Protein AF-A0A975I9N1-F1 (afdb_monomer_lite)

Structure (mmCIF, N/CA/C/O backbone):
data_AF-A0A975I9N1-F1
#
_entry.id   AF-A0A975I9N1-F1
#
loop_
_atom_site.group_PDB
_atom_site.id
_atom_site.type_symbol
_atom_site.label_atom_id
_atom_site.label_alt_id
_atom_site.label_comp_id
_atom_site.label_asym_id
_atom_site.label_entity_id
_atom_site.label_seq_id
_atom_site.pdbx_PDB_ins_code
_atom_site.Cartn_x
_atom_site.Cartn_y
_atom_site.Cartn_z
_atom_site.occupancy
_atom_site.B_iso_or_equiv
_atom_site.auth_seq_id
_atom_site.auth_comp_id
_atom_site.auth_asym_id
_atom_site.auth_atom_id
_atom_site.pdbx_PDB_model_num
ATOM 1 N N . MET A 1 1 ? 2.986 0.271 -39.735 1.00 48.09 1 MET A N 1
ATOM 2 C CA . MET A 1 1 ? 2.586 1.578 -39.172 1.00 48.09 1 MET A CA 1
ATOM 3 C C . MET A 1 1 ? 2.478 1.373 -37.679 1.00 48.09 1 MET A C 1
ATOM 5 O O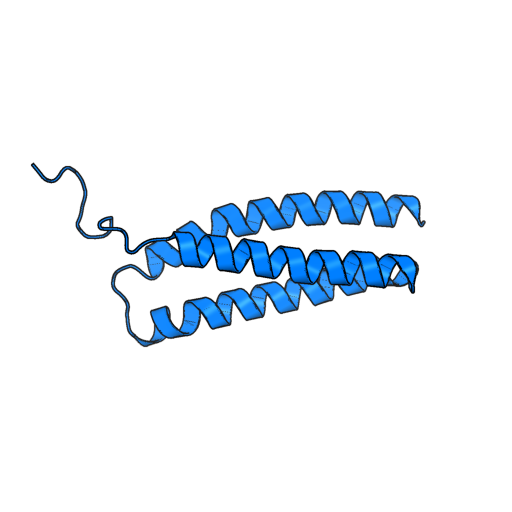 . MET A 1 1 ? 1.431 0.960 -37.196 1.00 48.09 1 MET A O 1
ATOM 9 N N . ASP A 1 2 ? 3.587 1.563 -36.977 1.00 49.88 2 ASP A N 1
ATOM 10 C CA . ASP A 1 2 ? 3.621 1.449 -35.523 1.00 49.88 2 ASP A CA 1
ATOM 11 C C . ASP A 1 2 ? 3.060 2.745 -34.937 1.00 49.88 2 ASP A C 1
ATOM 13 O O . ASP A 1 2 ? 3.702 3.791 -34.941 1.00 49.88 2 ASP A O 1
ATOM 17 N N . LEU A 1 3 ? 1.789 2.684 -34.536 1.00 68.25 3 LEU A N 1
ATOM 18 C CA . LEU A 1 3 ? 0.983 3.815 -34.056 1.00 68.25 3 LEU A CA 1
ATOM 19 C C . LEU A 1 3 ? 1.373 4.293 -32.645 1.00 68.25 3 LEU A C 1
ATOM 21 O O . LEU A 1 3 ? 0.792 5.259 -32.153 1.00 68.25 3 LEU A O 1
ATOM 25 N N . PHE A 1 4 ? 2.346 3.643 -31.998 1.00 58.31 4 PHE A N 1
ATOM 26 C CA . PHE A 1 4 ? 2.762 3.938 -30.631 1.00 58.31 4 PHE A CA 1
ATOM 27 C C . PHE A 1 4 ? 4.296 3.978 -30.505 1.00 58.31 4 PHE A C 1
ATOM 29 O O . PHE A 1 4 ? 4.970 3.118 -31.071 1.00 58.31 4 PHE A O 1
ATOM 36 N N . PRO A 1 5 ? 4.859 4.946 -29.757 1.00 57.16 5 PRO A N 1
ATOM 37 C CA . PRO A 1 5 ? 6.295 5.014 -29.471 1.00 57.16 5 PRO A CA 1
ATOM 38 C C . PRO A 1 5 ? 6.800 3.739 -28.777 1.00 57.16 5 PRO A C 1
ATOM 40 O O . PRO A 1 5 ? 6.070 3.177 -27.964 1.00 57.16 5 PRO A O 1
ATOM 43 N N . GLU A 1 6 ? 8.058 3.330 -28.992 1.00 56.81 6 GLU A N 1
ATOM 44 C CA . GLU A 1 6 ? 8.652 2.138 -28.343 1.00 56.81 6 GLU A CA 1
ATOM 45 C C . GLU A 1 6 ? 8.589 2.157 -26.804 1.00 56.81 6 GLU A C 1
ATOM 47 O O . GLU A 1 6 ? 8.528 1.105 -26.181 1.00 56.81 6 GLU A O 1
ATOM 52 N N . ALA A 1 7 ? 8.466 3.338 -26.186 1.00 55.41 7 ALA A N 1
ATOM 53 C CA . ALA A 1 7 ? 8.191 3.506 -24.752 1.00 55.41 7 ALA A CA 1
ATOM 54 C C . ALA A 1 7 ? 6.851 2.887 -24.279 1.00 55.41 7 ALA A C 1
ATOM 56 O O . ALA A 1 7 ? 6.602 2.778 -23.079 1.00 55.41 7 ALA A O 1
ATOM 57 N N . TRP A 1 8 ? 5.973 2.511 -25.215 1.00 52.34 8 TRP A N 1
ATOM 58 C CA . TRP A 1 8 ? 4.709 1.808 -24.983 1.00 52.34 8 TRP A CA 1
ATOM 59 C C . TRP A 1 8 ? 4.754 0.339 -25.436 1.00 52.34 8 TRP A C 1
ATOM 61 O O . TRP A 1 8 ? 3.724 -0.335 -25.391 1.00 52.34 8 TRP A O 1
ATOM 71 N N . GLN A 1 9 ? 5.916 -0.195 -25.840 1.00 56.75 9 GLN A N 1
ATOM 72 C CA . GLN A 1 9 ? 6.117 -1.640 -26.001 1.00 56.75 9 GLN A CA 1
ATOM 73 C C . GLN A 1 9 ? 6.220 -2.276 -24.606 1.00 56.75 9 GLN A C 1
ATOM 75 O O . GLN A 1 9 ? 7.283 -2.582 -24.074 1.00 56.75 9 GLN A O 1
ATOM 80 N N . MET A 1 10 ? 5.057 -2.396 -23.970 1.00 55.25 10 MET A N 1
ATOM 81 C CA . MET A 1 10 ? 4.900 -2.747 -22.567 1.00 55.25 10 MET A CA 1
ATOM 82 C C . MET A 1 10 ? 5.467 -4.139 -22.281 1.00 55.25 10 MET A C 1
ATOM 84 O O . MET A 1 10 ? 4.875 -5.157 -22.651 1.00 55.25 10 MET A O 1
ATOM 88 N N . LYS A 1 11 ? 6.541 -4.211 -21.488 1.00 67.69 11 LYS A N 1
ATOM 89 C CA . LYS A 1 11 ? 6.750 -5.396 -20.647 1.00 67.69 11 LYS A CA 1
ATOM 90 C C . LYS A 1 11 ? 5.465 -5.645 -19.842 1.00 67.69 11 LYS A C 1
ATOM 92 O O . LYS A 1 11 ? 4.867 -4.680 -19.362 1.00 67.69 11 LYS A O 1
ATOM 97 N N . PRO A 1 12 ? 5.041 -6.905 -19.654 1.00 74.38 12 PRO A N 1
ATOM 98 C CA . PRO A 1 12 ? 3.798 -7.216 -18.961 1.00 74.38 12 PRO A CA 1
ATOM 99 C C . PRO A 1 12 ? 3.716 -6.499 -17.603 1.00 74.38 12 PRO A C 1
ATOM 101 O O . PRO A 1 12 ? 4.588 -6.681 -16.753 1.00 74.38 12 PRO A O 1
ATOM 104 N N . LEU A 1 13 ? 2.669 -5.689 -17.40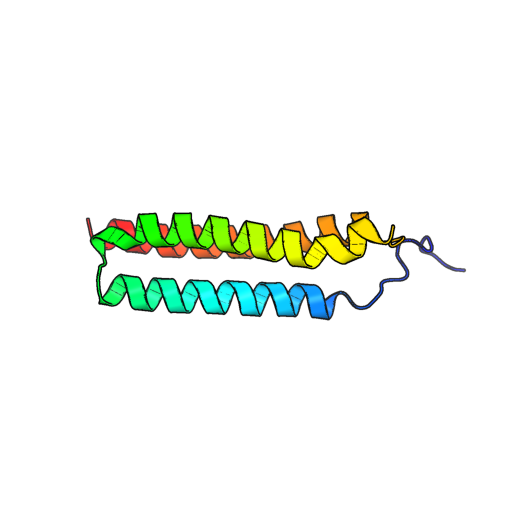8 1.00 82.38 13 LEU A N 1
ATOM 105 C CA . LEU A 1 13 ? 2.394 -4.955 -16.161 1.00 82.38 13 LEU A CA 1
ATOM 106 C C . LEU A 1 13 ? 1.656 -5.809 -15.119 1.00 82.38 13 LEU A C 1
ATOM 108 O O . LEU A 1 13 ? 1.582 -5.437 -13.948 1.00 82.38 13 LEU A O 1
ATOM 112 N N . TRP A 1 14 ? 1.155 -6.981 -15.529 1.00 83.19 14 TRP A N 1
ATOM 113 C CA . TRP A 1 14 ? 0.465 -7.925 -14.648 1.00 83.19 14 TRP A CA 1
ATOM 114 C C . TRP A 1 14 ? 1.237 -8.254 -13.354 1.00 83.19 14 TRP A C 1
ATOM 116 O O . TRP A 1 14 ? 0.582 -8.316 -12.314 1.00 83.19 14 TRP A O 1
ATOM 126 N N . PRO A 1 15 ? 2.588 -8.378 -13.333 1.00 88.75 15 PRO A N 1
ATOM 127 C CA . PRO A 1 15 ? 3.313 -8.670 -12.099 1.00 88.75 15 PRO A CA 1
ATOM 128 C C . PRO A 1 15 ? 3.238 -7.516 -11.098 1.00 88.75 15 PRO A C 1
ATOM 130 O O . PRO A 1 15 ? 3.219 -7.745 -9.894 1.00 88.75 15 PRO A O 1
ATOM 133 N N . THR A 1 16 ? 3.180 -6.273 -11.582 1.00 89.88 16 THR A N 1
ATOM 134 C CA . THR A 1 16 ? 3.059 -5.084 -10.731 1.00 89.88 16 THR A CA 1
ATOM 135 C C . THR A 1 16 ? 1.669 -5.009 -10.109 1.00 89.88 16 THR A C 1
ATOM 137 O O . THR A 1 16 ? 1.541 -4.751 -8.915 1.00 89.88 16 THR A O 1
ATOM 140 N N . TYR A 1 17 ? 0.626 -5.311 -10.882 1.00 91.19 17 TYR A N 1
ATOM 141 C CA . TYR A 1 17 ? -0.739 -5.363 -10.357 1.00 91.19 17 TYR A CA 1
ATOM 142 C C . TYR A 1 17 ? -0.943 -6.530 -9.388 1.00 91.19 17 TYR A C 1
ATOM 144 O O . TYR A 1 17 ? -1.528 -6.331 -8.328 1.00 91.19 17 TYR A O 1
ATOM 152 N N . ALA A 1 18 ? -0.396 -7.711 -9.690 1.00 92.50 18 ALA A N 1
ATOM 153 C CA . ALA A 1 18 ? -0.423 -8.856 -8.783 1.00 92.50 18 ALA A CA 1
ATOM 154 C C . ALA A 1 18 ? 0.305 -8.554 -7.464 1.00 92.50 18 ALA A C 1
ATOM 156 O O . ALA A 1 18 ? -0.230 -8.828 -6.393 1.00 92.50 18 ALA A O 1
ATOM 157 N N . PHE A 1 19 ? 1.485 -7.926 -7.533 1.00 93.94 19 PHE A N 1
ATOM 158 C CA . PHE A 1 19 ? 2.222 -7.478 -6.352 1.00 93.94 19 PHE A CA 1
ATOM 159 C C . PHE A 1 19 ? 1.391 -6.524 -5.487 1.00 93.94 19 PHE A C 1
ATOM 161 O O . PHE A 1 19 ? 1.294 -6.733 -4.280 1.00 93.94 19 PHE A O 1
ATOM 168 N N . LEU A 1 20 ? 0.754 -5.515 -6.093 1.00 93.56 20 LEU A N 1
ATOM 169 C CA . LEU A 1 20 ? -0.107 -4.581 -5.366 1.00 93.56 20 LEU A CA 1
ATOM 170 C C . LEU A 1 20 ? -1.283 -5.298 -4.698 1.00 93.56 20 LEU A C 1
ATOM 172 O O . LEU A 1 20 ? -1.520 -5.077 -3.517 1.00 93.56 20 LEU A O 1
ATOM 176 N N . VAL A 1 21 ? -1.984 -6.179 -5.413 1.00 93.75 21 VAL A N 1
ATOM 177 C CA . VAL A 1 21 ? -3.118 -6.931 -4.852 1.00 93.75 21 VAL A CA 1
ATOM 178 C C . VAL A 1 21 ? -2.680 -7.765 -3.649 1.00 93.75 21 VAL A C 1
ATOM 180 O O . VAL A 1 21 ? -3.282 -7.654 -2.587 1.00 93.75 21 VAL A O 1
ATOM 183 N N . ILE A 1 22 ? -1.598 -8.539 -3.778 1.00 95.44 22 ILE A N 1
ATOM 184 C CA . ILE A 1 22 ? -1.071 -9.364 -2.681 1.00 95.44 22 ILE A CA 1
ATOM 185 C C . ILE A 1 22 ? -0.678 -8.490 -1.487 1.00 95.44 22 ILE A C 1
ATOM 187 O O . ILE A 1 22 ? -1.008 -8.805 -0.347 1.00 95.44 22 ILE A O 1
ATOM 191 N N . LEU A 1 23 ? 0.010 -7.377 -1.741 1.00 95.06 23 LEU A N 1
ATOM 192 C CA . LEU A 1 23 ? 0.444 -6.453 -0.701 1.00 95.06 23 LEU A CA 1
ATOM 193 C C . LEU A 1 23 ? -0.748 -5.859 0.069 1.00 95.06 23 LEU A C 1
ATOM 195 O O . LEU A 1 23 ? -0.706 -5.773 1.298 1.00 95.06 23 LEU A O 1
ATOM 199 N N . TYR A 1 24 ? -1.811 -5.468 -0.637 1.00 93.75 24 TYR A N 1
ATOM 200 C CA . TYR A 1 24 ? -3.029 -4.951 -0.01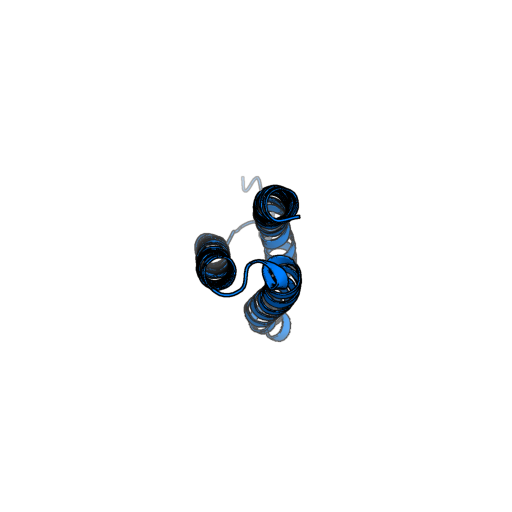5 1.00 93.75 24 TYR A CA 1
ATOM 201 C C . TYR A 1 24 ? -3.795 -6.030 0.752 1.00 93.75 24 TYR A C 1
ATOM 203 O O . TYR A 1 24 ? -4.222 -5.759 1.869 1.00 93.75 24 TYR A O 1
ATOM 211 N N . GLU A 1 25 ? -3.902 -7.248 0.223 1.00 93.69 25 GLU A N 1
ATOM 212 C CA . GLU A 1 25 ? -4.511 -8.386 0.927 1.00 93.69 25 GLU A CA 1
ATOM 213 C C . GLU A 1 25 ? -3.785 -8.699 2.241 1.00 93.69 25 GLU A C 1
ATOM 215 O O . GLU A 1 25 ? -4.416 -8.834 3.288 1.00 93.69 25 GLU A O 1
ATOM 220 N N . VAL A 1 26 ? -2.448 -8.733 2.230 1.00 95.19 26 VAL A N 1
ATOM 221 C CA . VAL A 1 26 ? -1.649 -8.983 3.440 1.00 95.19 26 VAL A CA 1
ATOM 222 C C . VAL A 1 26 ? -1.916 -7.925 4.511 1.00 95.19 26 VAL A C 1
ATOM 224 O O . VAL A 1 26 ? -2.141 -8.268 5.675 1.00 95.19 26 VAL A O 1
ATOM 227 N N . VAL A 1 27 ? -1.926 -6.641 4.139 1.00 93.94 27 VAL A N 1
ATOM 228 C CA . VAL A 1 27 ? -2.228 -5.572 5.101 1.00 93.94 27 VAL A CA 1
ATOM 229 C C . VAL A 1 27 ? -3.681 -5.621 5.550 1.00 93.94 27 VAL A C 1
ATOM 231 O O . VAL A 1 27 ? -3.948 -5.453 6.736 1.00 93.94 27 VAL A O 1
ATOM 234 N N . PHE A 1 28 ? -4.617 -5.904 4.651 1.00 92.62 28 PHE A N 1
ATOM 235 C CA . PHE A 1 28 ? -6.026 -6.008 4.993 1.00 92.62 28 PHE A CA 1
ATOM 236 C C . PHE A 1 28 ? -6.282 -7.126 6.012 1.00 92.62 28 PHE A C 1
ATOM 238 O O . PHE A 1 28 ? -6.915 -6.886 7.040 1.00 92.62 28 PHE A O 1
ATOM 245 N N . VAL A 1 29 ? -5.719 -8.319 5.797 1.00 94.31 29 VAL A N 1
ATOM 246 C CA . VAL A 1 29 ? -5.795 -9.438 6.749 1.00 94.31 29 VAL A CA 1
ATOM 247 C C . VAL A 1 29 ? -5.189 -9.053 8.099 1.00 94.31 29 VAL A C 1
ATOM 249 O O . VAL A 1 29 ? -5.791 -9.327 9.140 1.00 94.31 29 VAL A O 1
ATOM 252 N N . PHE A 1 30 ? -4.037 -8.376 8.099 1.00 94.31 30 PHE A N 1
ATOM 253 C CA . PHE A 1 30 ? -3.425 -7.859 9.322 1.00 94.31 30 PHE A CA 1
ATOM 254 C C . PHE A 1 30 ? -4.350 -6.880 10.062 1.00 94.31 30 PHE A C 1
ATOM 256 O O . PHE A 1 30 ? -4.517 -7.004 11.275 1.00 94.31 30 PHE A O 1
ATOM 263 N N . LEU A 1 31 ? -4.995 -5.950 9.353 1.00 93.38 31 LEU A N 1
ATOM 264 C CA . LEU A 1 31 ? -5.916 -4.980 9.949 1.00 93.38 31 LEU A CA 1
ATOM 265 C C . LEU A 1 31 ? -7.172 -5.646 10.511 1.00 93.38 31 LEU A C 1
ATOM 267 O O . LEU A 1 31 ? -7.583 -5.306 11.616 1.00 93.38 31 LEU A O 1
ATOM 271 N N . VAL A 1 32 ? -7.748 -6.627 9.812 1.00 93.00 32 VAL A N 1
ATOM 272 C CA . VAL A 1 32 ? -8.902 -7.399 10.306 1.00 93.00 32 VAL A CA 1
ATOM 273 C C . VAL A 1 32 ? -8.535 -8.195 11.559 1.00 93.00 32 VAL A C 1
ATOM 275 O O . VAL A 1 32 ? -9.310 -8.258 12.515 1.00 93.00 32 VAL A O 1
ATOM 278 N N . TRP A 1 33 ? -7.349 -8.803 11.581 1.00 94.81 33 TRP A N 1
ATOM 279 C CA . TRP A 1 33 ? -6.848 -9.497 12.765 1.00 94.81 33 TRP A CA 1
ATOM 280 C C . TRP A 1 33 ? -6.627 -8.532 13.936 1.00 94.81 33 TRP A C 1
ATOM 282 O O . TRP A 1 33 ? -7.053 -8.818 15.059 1.00 94.81 33 TRP A O 1
ATOM 292 N N . LEU A 1 34 ? -6.019 -7.373 13.671 1.00 94.19 34 LEU A N 1
ATOM 293 C CA . LEU A 1 34 ? -5.772 -6.343 14.674 1.00 94.19 34 LEU A CA 1
ATOM 294 C C . LEU A 1 34 ? -7.081 -5.787 15.233 1.00 94.19 34 LEU A C 1
ATOM 296 O O . LEU A 1 34 ? -7.202 -5.633 16.443 1.00 94.19 34 LEU A O 1
ATOM 300 N N . GLU A 1 35 ? -8.075 -5.551 14.381 1.00 92.25 35 GLU A N 1
ATOM 301 C CA . GLU A 1 35 ? -9.392 -5.078 14.788 1.00 92.25 35 GLU A CA 1
ATOM 302 C C . GLU A 1 35 ? -10.047 -6.021 15.807 1.00 92.25 35 GLU A C 1
ATOM 304 O O . GLU A 1 35 ? -10.566 -5.572 16.825 1.00 92.25 35 GLU A O 1
ATOM 309 N N . ARG A 1 36 ? -9.986 -7.338 15.568 1.00 90.62 36 ARG A N 1
ATOM 310 C CA . ARG A 1 36 ? -10.590 -8.339 16.462 1.00 90.62 36 ARG A CA 1
ATOM 311 C C . ARG A 1 36 ? -9.932 -8.390 17.839 1.00 90.62 36 ARG A C 1
ATOM 313 O O . ARG A 1 36 ? -10.593 -8.761 18.804 1.00 90.62 36 ARG A O 1
ATOM 320 N N . LYS A 1 37 ? -8.637 -8.073 17.929 1.00 91.81 37 LYS A N 1
ATOM 321 C CA . LYS A 1 37 ? -7.852 -8.207 19.164 1.00 91.81 37 LYS A CA 1
ATOM 322 C C . LYS A 1 37 ? -7.694 -6.884 19.918 1.00 91.81 37 LYS A C 1
ATOM 324 O O . LYS A 1 37 ? -7.784 -6.858 21.141 1.00 91.81 37 LYS A O 1
ATOM 329 N N . HIS A 1 38 ? -7.460 -5.797 19.188 1.00 91.69 38 HIS A N 1
ATOM 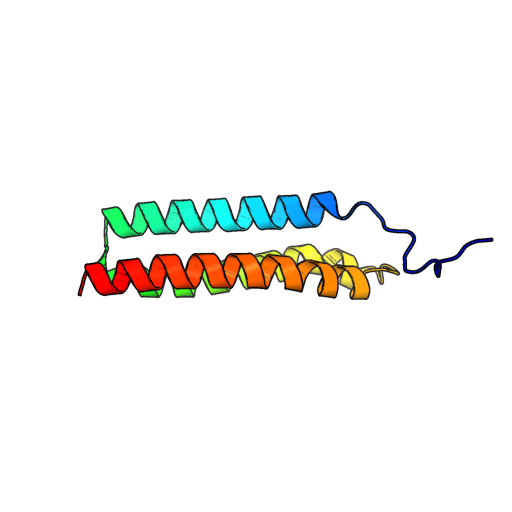330 C CA . HIS A 1 38 ? -7.165 -4.459 19.700 1.00 91.69 38 HIS A CA 1
ATOM 331 C C . HIS A 1 38 ? -7.856 -3.382 18.836 1.00 91.69 38 HIS A C 1
ATOM 333 O O . HIS A 1 38 ? -7.181 -2.606 18.155 1.00 91.69 38 HIS A O 1
ATOM 339 N N . PRO A 1 39 ? -9.200 -3.279 18.871 1.00 87.69 39 PRO A N 1
ATOM 340 C CA . PRO A 1 39 ? -9.958 -2.379 17.992 1.00 87.69 39 PRO A CA 1
ATOM 341 C C . PRO A 1 39 ? -9.589 -0.897 18.176 1.00 87.69 39 PRO A C 1
ATOM 343 O O . PRO A 1 39 ? -9.588 -0.128 17.218 1.00 87.69 39 PRO A O 1
ATOM 346 N N . GLN A 1 40 ? -9.175 -0.504 19.384 1.00 88.56 40 GLN A N 1
ATOM 347 C CA . GLN A 1 40 ? -8.703 0.851 19.705 1.00 88.56 40 GLN A CA 1
ATOM 348 C C . GLN A 1 40 ? -7.391 1.227 18.991 1.00 88.56 40 GLN A C 1
ATOM 350 O O . GLN A 1 40 ? -7.089 2.406 18.834 1.00 88.56 40 GLN A O 1
ATOM 355 N N . GLN A 1 41 ? -6.606 0.241 18.542 1.00 90.94 41 GLN A N 1
ATOM 356 C CA . GLN A 1 41 ? -5.330 0.453 17.851 1.00 90.94 41 GLN A CA 1
ATOM 357 C C . GLN A 1 41 ? -5.460 0.380 16.323 1.00 90.94 41 GLN A C 1
ATOM 359 O O . GLN A 1 41 ? -4.461 0.533 15.622 1.00 90.94 41 GLN A O 1
ATOM 364 N N . LEU A 1 42 ? -6.672 0.187 15.786 1.00 92.56 42 LEU A N 1
ATOM 365 C CA . LEU A 1 42 ? -6.898 0.007 14.349 1.00 92.56 42 LEU A CA 1
ATOM 366 C C . LEU A 1 42 ? -6.360 1.179 13.511 1.00 92.56 42 LEU A C 1
ATOM 368 O O . LEU A 1 42 ? -5.759 0.955 12.463 1.00 92.56 42 LEU A O 1
ATOM 372 N N . GLY A 1 43 ? -6.515 2.417 13.992 1.00 90.25 43 GLY A N 1
ATOM 373 C CA . GLY A 1 43 ? -5.977 3.606 13.321 1.00 90.25 43 GLY A CA 1
ATOM 374 C C . GLY A 1 43 ? -4.448 3.605 13.236 1.00 90.25 43 GLY A C 1
ATOM 375 O O . GLY A 1 43 ? -3.890 3.866 12.172 1.00 90.25 43 GLY A O 1
ATOM 376 N N . PHE A 1 44 ? -3.762 3.231 14.321 1.00 92.25 44 PHE A N 1
ATOM 377 C CA . PHE A 1 44 ? -2.303 3.083 14.320 1.00 92.25 44 PHE A CA 1
ATOM 378 C C . PHE A 1 44 ? -1.848 1.930 13.424 1.00 92.25 44 PHE A C 1
ATOM 380 O O . PHE A 1 44 ? -0.874 2.077 12.689 1.00 92.25 44 PHE A O 1
ATOM 387 N N . GLY A 1 45 ? -2.582 0.813 13.431 1.00 93.62 45 GLY A N 1
ATOM 388 C CA . GLY A 1 45 ? -2.340 -0.308 12.528 1.00 93.62 45 GLY A CA 1
ATOM 389 C C . GLY A 1 45 ? -2.457 0.089 11.060 1.00 93.62 45 GLY A C 1
ATOM 390 O O . GLY A 1 45 ? -1.604 -0.285 10.262 1.00 93.62 45 GLY A O 1
ATOM 391 N N . PHE A 1 46 ? -3.465 0.890 10.707 1.00 94.06 46 PHE A N 1
ATOM 392 C CA . PHE A 1 46 ? -3.645 1.408 9.351 1.00 94.06 46 PHE A CA 1
ATOM 393 C C . PHE A 1 46 ? -2.503 2.339 8.935 1.00 94.06 46 PHE A C 1
ATOM 395 O O . PHE A 1 46 ? -1.942 2.166 7.856 1.00 94.06 46 PHE A O 1
ATOM 402 N N . LEU A 1 47 ? -2.099 3.272 9.803 1.00 93.62 47 LEU A N 1
ATOM 403 C CA . LEU A 1 47 ? -0.968 4.165 9.529 1.00 93.62 47 LEU A CA 1
ATOM 404 C C . LEU A 1 47 ? 0.344 3.384 9.362 1.00 93.62 47 LEU A C 1
ATOM 406 O O . LEU A 1 47 ? 1.072 3.601 8.393 1.00 93.62 47 LEU A O 1
ATOM 410 N N . GLY A 1 48 ? 0.621 2.434 10.260 1.00 94.31 48 GLY A N 1
ATOM 411 C CA . GLY A 1 48 ? 1.795 1.564 10.176 1.00 94.31 48 GLY A CA 1
ATOM 412 C C . GLY A 1 48 ? 1.784 0.689 8.921 1.00 94.31 48 GLY A C 1
ATOM 413 O O . GLY A 1 48 ? 2.772 0.638 8.190 1.00 94.31 48 GLY A O 1
ATOM 414 N N . GLY A 1 49 ? 0.642 0.071 8.610 1.00 93.62 49 GLY A N 1
ATOM 415 C CA . GLY A 1 49 ? 0.440 -0.690 7.377 1.00 93.62 49 GLY A CA 1
ATOM 416 C C . GLY A 1 49 ? 0.625 0.170 6.125 1.00 93.62 49 GLY A C 1
ATOM 417 O O . GLY A 1 49 ? 1.216 -0.286 5.149 1.00 93.62 49 GLY A O 1
ATOM 418 N N . GLY A 1 50 ? 0.194 1.433 6.155 1.00 92.69 50 GLY A N 1
ATOM 419 C CA . GLY A 1 50 ? 0.431 2.417 5.100 1.00 92.69 50 GLY A CA 1
ATOM 420 C C . GLY A 1 50 ? 1.919 2.642 4.827 1.00 92.69 50 GLY A C 1
ATOM 421 O O . GLY A 1 50 ? 2.354 2.529 3.680 1.00 92.69 50 GLY A O 1
ATOM 422 N N . VAL A 1 51 ? 2.716 2.877 5.877 1.00 94.00 51 VAL A N 1
ATOM 423 C CA . VAL A 1 51 ? 4.178 3.040 5.763 1.00 94.00 51 VAL A CA 1
ATOM 424 C C . VAL A 1 51 ? 4.829 1.781 5.191 1.00 94.00 51 VAL A C 1
ATOM 426 O O . VAL A 1 51 ? 5.603 1.872 4.239 1.00 94.00 51 VAL A O 1
ATOM 429 N N . VAL A 1 52 ? 4.474 0.600 5.708 1.00 94.75 52 VAL A N 1
ATOM 430 C CA . VAL A 1 52 ? 5.007 -0.682 5.218 1.00 94.75 52 VAL A CA 1
ATOM 431 C C . VAL A 1 52 ? 4.706 -0.875 3.729 1.00 94.75 52 VAL A C 1
ATOM 433 O O . VAL A 1 52 ? 5.591 -1.269 2.971 1.00 94.75 52 VAL A O 1
ATOM 436 N N . LYS A 1 53 ? 3.494 -0.535 3.273 1.00 93.44 53 LYS A N 1
ATOM 437 C CA . LYS A 1 53 ? 3.125 -0.622 1.851 1.00 93.44 53 LYS A CA 1
ATOM 438 C C . LYS A 1 53 ? 3.917 0.332 0.977 1.00 93.44 53 LYS A C 1
ATOM 440 O O . LYS A 1 53 ? 4.369 -0.067 -0.093 1.00 93.44 53 LYS A O 1
ATOM 445 N N . MET A 1 54 ? 4.106 1.567 1.433 1.00 93.25 54 MET A N 1
ATOM 446 C CA . MET A 1 54 ? 4.932 2.539 0.719 1.00 93.25 54 MET A CA 1
ATOM 447 C C . MET A 1 54 ? 6.367 2.027 0.565 1.00 93.25 54 MET A C 1
ATOM 449 O O . MET A 1 54 ? 6.904 2.039 -0.541 1.00 93.25 54 MET A O 1
ATOM 453 N N . MET A 1 55 ? 6.960 1.493 1.638 1.00 95.19 55 MET A N 1
ATOM 454 C CA . MET A 1 55 ? 8.300 0.902 1.584 1.00 95.19 55 MET A CA 1
ATOM 455 C C . MET A 1 55 ? 8.364 -0.298 0.636 1.00 95.19 55 MET A C 1
ATOM 457 O O . MET A 1 55 ? 9.286 -0.385 -0.171 1.00 95.19 55 MET A O 1
ATOM 461 N N . ALA A 1 56 ? 7.378 -1.196 0.683 1.00 95.19 56 ALA A N 1
ATOM 462 C CA . ALA A 1 56 ? 7.333 -2.368 -0.186 1.00 95.19 56 ALA A CA 1
ATOM 463 C C . ALA A 1 56 ? 7.261 -1.982 -1.675 1.00 95.19 56 ALA A C 1
ATOM 465 O O . ALA A 1 56 ? 7.983 -2.553 -2.491 1.00 95.19 56 ALA A O 1
ATOM 466 N N . VAL A 1 57 ? 6.445 -0.983 -2.029 1.00 94.06 57 VAL A N 1
ATOM 467 C CA . VAL A 1 57 ? 6.355 -0.459 -3.403 1.00 94.06 57 VAL A CA 1
ATOM 468 C C . VAL A 1 57 ? 7.677 0.168 -3.845 1.00 94.06 57 VAL A C 1
ATOM 470 O O . VAL A 1 57 ? 8.129 -0.091 -4.960 1.00 94.06 57 VAL A O 1
ATOM 473 N N . VAL A 1 58 ? 8.332 0.945 -2.977 1.00 92.75 58 VAL A N 1
ATOM 474 C CA . VAL A 1 58 ? 9.652 1.523 -3.274 1.00 92.75 58 VAL A CA 1
ATOM 475 C C . VAL A 1 58 ? 10.683 0.423 -3.519 1.00 92.75 58 VAL A C 1
ATOM 477 O O . VAL A 1 58 ? 11.366 0.464 -4.536 1.00 92.75 58 VAL A O 1
ATOM 480 N N . ILE A 1 59 ? 10.758 -0.588 -2.649 1.00 94.00 59 ILE A N 1
ATOM 481 C CA . ILE A 1 59 ? 11.687 -1.721 -2.794 1.00 94.00 59 ILE A CA 1
ATOM 482 C C . ILE A 1 59 ? 11.416 -2.495 -4.090 1.00 94.00 59 ILE A C 1
ATOM 484 O O . ILE A 1 59 ? 12.358 -2.885 -4.773 1.00 94.00 59 ILE A O 1
ATOM 488 N N . TYR A 1 60 ? 10.147 -2.682 -4.463 1.00 91.88 60 TYR A N 1
ATOM 489 C CA . TYR A 1 60 ? 9.764 -3.349 -5.709 1.00 91.88 60 TYR A CA 1
ATOM 490 C C . TYR A 1 60 ? 10.215 -2.578 -6.960 1.00 91.88 60 TYR A C 1
ATOM 492 O O . TYR A 1 60 ? 10.645 -3.180 -7.945 1.00 91.88 60 TYR A O 1
ATOM 500 N N . LEU A 1 61 ? 10.138 -1.245 -6.932 1.00 90.44 61 LEU A N 1
ATOM 501 C CA . LEU A 1 61 ? 10.521 -0.387 -8.059 1.00 90.44 61 LEU A CA 1
ATOM 502 C C . LEU A 1 61 ? 12.030 -0.102 -8.113 1.00 90.44 61 LEU A C 1
ATOM 504 O O . LEU A 1 61 ? 12.572 0.112 -9.198 1.00 90.44 61 LEU A O 1
ATOM 508 N N . LEU A 1 62 ? 12.713 -0.140 -6.967 1.00 91.88 62 LEU A N 1
ATOM 509 C CA . LEU A 1 62 ? 14.138 0.153 -6.818 1.00 91.88 62 LEU A CA 1
ATOM 510 C C . LEU A 1 62 ? 15.057 -0.597 -7.801 1.00 91.88 62 LEU A C 1
ATOM 512 O O . LEU A 1 62 ? 15.871 0.072 -8.436 1.00 91.88 62 LEU A O 1
ATOM 516 N N . PRO A 1 63 ? 14.954 -1.928 -8.008 1.00 88.31 63 PRO A N 1
ATOM 517 C CA . PRO A 1 63 ? 15.829 -2.617 -8.958 1.00 88.31 63 PRO A CA 1
ATOM 518 C C . PRO A 1 63 ? 15.642 -2.117 -10.395 1.00 88.31 63 PRO A C 1
ATOM 520 O O . PRO A 1 63 ? 16.604 -2.074 -11.155 1.00 88.31 63 PRO A O 1
ATOM 523 N N . GLY A 1 64 ? 14.431 -1.709 -10.781 1.00 87.00 64 GLY A N 1
ATOM 524 C CA . GLY A 1 64 ? 14.188 -1.120 -12.098 1.00 87.00 64 GLY A CA 1
ATOM 525 C C . GLY A 1 64 ? 1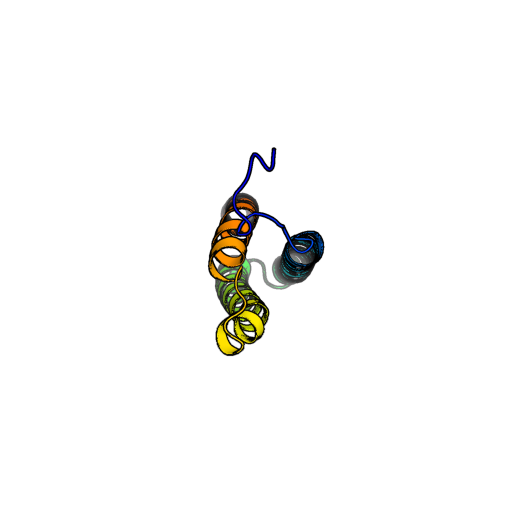4.769 0.288 -12.234 1.00 87.00 64 GLY A C 1
ATOM 526 O O . GLY A 1 64 ? 15.186 0.666 -13.326 1.00 87.00 64 GLY A O 1
ATOM 527 N N . LEU A 1 65 ? 14.825 1.034 -11.128 1.00 87.06 65 LEU A N 1
ATOM 528 C CA . LEU A 1 65 ? 15.413 2.371 -11.077 1.00 87.06 65 LEU A CA 1
ATOM 529 C C . LEU A 1 65 ? 16.947 2.326 -11.123 1.00 87.06 65 LEU A C 1
ATOM 531 O O . LEU A 1 65 ? 17.546 3.131 -11.818 1.00 87.06 65 LEU A O 1
ATOM 535 N N . LEU A 1 66 ? 17.575 1.374 -10.427 1.00 89.75 66 LEU A N 1
ATOM 536 C CA . LEU A 1 66 ? 19.038 1.232 -10.386 1.00 89.75 66 LEU A CA 1
ATOM 537 C C . LEU A 1 66 ? 19.647 0.700 -11.691 1.00 89.75 66 LEU A C 1
ATOM 539 O O . LEU A 1 66 ? 20.817 0.947 -11.954 1.00 89.75 66 LEU A O 1
ATOM 543 N N . ASN A 1 67 ? 18.875 -0.041 -12.489 1.00 88.12 67 ASN A N 1
ATOM 544 C CA . ASN A 1 67 ? 19.327 -0.592 -13.770 1.00 88.12 67 ASN A CA 1
ATOM 545 C C . ASN A 1 67 ? 18.943 0.289 -14.977 1.00 88.12 67 ASN A C 1
ATOM 547 O O . ASN A 1 67 ? 18.975 -0.208 -16.101 1.00 88.12 67 ASN A O 1
ATOM 551 N N . ASP A 1 68 ? 18.510 1.539 -14.748 1.00 79.69 68 ASP A N 1
ATOM 552 C CA . ASP A 1 68 ? 18.033 2.478 -15.778 1.00 79.69 68 ASP A CA 1
ATOM 553 C C . ASP A 1 68 ? 17.100 1.817 -16.805 1.00 79.69 68 ASP A C 1
ATOM 555 O O . ASP A 1 68 ? 17.237 1.969 -18.022 1.00 79.69 68 ASP A O 1
ATOM 559 N N . ALA A 1 69 ? 16.132 1.033 -16.312 1.00 81.00 69 ALA A N 1
ATOM 560 C CA . ALA A 1 69 ? 15.215 0.334 -17.197 1.00 81.00 69 ALA A CA 1
ATOM 561 C C . ALA A 1 69 ? 14.428 1.360 -18.041 1.00 81.00 69 ALA A C 1
ATOM 563 O O . ALA A 1 69 ? 13.836 2.280 -17.465 1.00 81.00 69 ALA A O 1
ATOM 564 N N . PRO A 1 70 ? 14.353 1.192 -19.377 1.00 74.00 70 PRO A N 1
ATOM 565 C CA . PRO A 1 70 ? 13.815 2.208 -20.290 1.00 74.00 70 PRO A CA 1
ATOM 566 C C . PRO A 1 70 ? 12.375 2.632 -19.954 1.00 74.00 70 PRO A C 1
ATOM 568 O O . PRO A 1 70 ? 12.006 3.791 -20.139 1.00 74.00 70 PRO A O 1
ATOM 571 N N . ASP A 1 71 ? 11.598 1.736 -19.337 1.00 81.44 71 ASP A N 1
ATOM 572 C CA . ASP A 1 71 ? 10.179 1.949 -19.033 1.00 81.44 71 ASP A CA 1
ATOM 573 C C . ASP A 1 71 ? 9.899 2.233 -17.548 1.00 81.44 71 ASP A C 1
ATOM 575 O O . ASP A 1 71 ? 8.744 2.203 -17.113 1.00 81.44 71 ASP A O 1
ATOM 579 N N . ILE A 1 72 ? 10.925 2.466 -16.714 1.00 83.94 72 ILE A N 1
ATOM 580 C CA . ILE A 1 72 ? 10.727 2.578 -15.258 1.00 83.94 72 ILE A CA 1
ATOM 581 C C . ILE A 1 72 ? 9.808 3.744 -14.888 1.00 83.94 72 ILE A C 1
ATOM 583 O O . ILE A 1 72 ? 8.936 3.595 -14.034 1.00 83.94 72 ILE A O 1
ATOM 587 N N . LYS A 1 73 ? 9.932 4.880 -15.585 1.00 83.25 73 LYS A N 1
ATOM 588 C CA . LYS A 1 73 ? 9.083 6.060 -15.363 1.00 83.25 73 LYS A CA 1
ATOM 589 C C . LYS A 1 73 ? 7.617 5.757 -15.668 1.00 83.25 73 LYS A C 1
ATOM 591 O O . LYS A 1 73 ? 6.746 6.083 -14.865 1.00 83.25 73 LYS A O 1
ATOM 596 N N . ALA A 1 74 ? 7.352 5.077 -16.785 1.00 84.62 74 ALA A N 1
ATOM 597 C CA . ALA A 1 74 ? 6.007 4.633 -17.140 1.00 84.62 74 ALA A CA 1
ATOM 598 C C . ALA A 1 74 ? 5.464 3.652 -16.089 1.00 84.62 74 ALA A C 1
ATOM 600 O O . ALA A 1 74 ? 4.343 3.812 -15.607 1.00 84.62 74 ALA A O 1
ATOM 601 N N . ARG A 1 75 ? 6.284 2.694 -15.640 1.00 85.31 75 ARG A N 1
ATOM 602 C CA . ARG A 1 75 ? 5.910 1.727 -14.600 1.00 85.31 75 ARG A CA 1
ATOM 603 C C . ARG A 1 75 ? 5.536 2.400 -13.280 1.00 85.31 75 ARG A C 1
ATOM 605 O O . ARG A 1 75 ? 4.538 2.009 -12.683 1.00 85.31 75 ARG A O 1
ATOM 612 N N . VAL A 1 76 ? 6.270 3.426 -12.843 1.00 88.31 76 VAL A N 1
ATOM 613 C CA . VAL A 1 76 ? 5.937 4.212 -11.638 1.00 88.31 76 VAL A CA 1
ATOM 614 C C . VAL A 1 76 ? 4.537 4.819 -11.761 1.00 88.31 76 VAL A C 1
ATOM 616 O O . VAL A 1 76 ? 3.696 4.593 -10.891 1.00 88.31 76 VAL A O 1
ATOM 619 N N . VAL A 1 77 ? 4.249 5.512 -12.868 1.00 87.19 77 VAL A N 1
ATOM 620 C CA . VAL A 1 77 ? 2.935 6.134 -13.113 1.00 87.19 77 VAL A CA 1
ATOM 621 C C . VAL A 1 77 ? 1.821 5.083 -13.146 1.00 87.19 77 VAL A C 1
ATOM 623 O O . VAL A 1 77 ? 0.793 5.246 -12.488 1.00 87.19 77 VAL A O 1
ATOM 626 N N . HIS A 1 78 ? 2.050 3.956 -13.826 1.00 87.56 78 HIS A N 1
ATOM 627 C CA . HIS A 1 78 ? 1.108 2.835 -13.864 1.00 87.56 78 HIS A CA 1
ATOM 628 C C . HIS A 1 78 ? 0.897 2.166 -12.499 1.00 87.56 78 HIS A C 1
ATOM 630 O O . HIS A 1 78 ? -0.149 1.555 -12.291 1.00 87.56 78 HIS A O 1
ATOM 636 N N . THR A 1 79 ? 1.851 2.276 -11.570 1.00 90.00 79 THR A N 1
ATOM 637 C CA . THR A 1 79 ? 1.718 1.762 -10.197 1.00 90.00 79 THR A CA 1
ATOM 638 C C . THR A 1 79 ? 0.872 2.707 -9.336 1.00 90.00 79 THR A C 1
ATOM 640 O O . THR A 1 79 ? 0.130 2.242 -8.474 1.00 90.00 79 THR A O 1
ATOM 643 N N . MET A 1 80 ? 0.921 4.023 -9.584 1.00 90.31 80 MET A N 1
ATOM 644 C CA . MET A 1 80 ? 0.199 5.014 -8.774 1.00 90.31 80 MET A CA 1
ATOM 645 C C . MET A 1 80 ? -1.322 4.890 -8.872 1.00 90.31 80 MET A C 1
ATOM 647 O O . MET A 1 80 ? -1.995 4.959 -7.849 1.00 90.31 80 MET A O 1
ATOM 651 N N . ILE A 1 81 ? -1.872 4.701 -10.076 1.00 90.56 81 ILE A N 1
ATOM 652 C CA . ILE A 1 81 ? -3.329 4.625 -10.294 1.00 90.56 81 ILE A CA 1
ATOM 653 C C . ILE A 1 81 ? -3.981 3.520 -9.436 1.00 90.56 81 ILE A C 1
ATOM 655 O O . ILE A 1 81 ? -4.849 3.840 -8.619 1.00 90.56 81 ILE A O 1
ATOM 659 N N . PRO A 1 82 ? -3.575 2.239 -9.549 1.00 90.88 82 PRO A N 1
ATOM 660 C CA . PRO A 1 82 ? -4.126 1.181 -8.709 1.00 90.88 82 PRO A CA 1
ATOM 661 C C . PRO A 1 82 ? -3.770 1.375 -7.234 1.00 90.88 82 PRO A C 1
ATOM 663 O O . PRO A 1 82 ? -4.606 1.110 -6.375 1.00 90.88 82 PRO A O 1
ATOM 666 N N . TYR A 1 83 ? -2.569 1.875 -6.921 1.00 92.19 83 TYR A N 1
ATOM 667 C CA . TYR A 1 83 ? -2.180 2.144 -5.540 1.00 92.19 83 TYR A CA 1
ATOM 668 C C . TYR A 1 83 ? -3.145 3.119 -4.854 1.00 92.19 83 TYR A C 1
ATOM 670 O O . TYR A 1 83 ? -3.623 2.824 -3.762 1.00 92.19 83 TYR A O 1
ATOM 678 N N . PHE A 1 84 ? -3.469 4.247 -5.490 1.00 92.06 84 PHE A N 1
ATOM 679 C CA . PHE A 1 84 ? -4.421 5.209 -4.938 1.00 92.06 84 PHE A CA 1
ATOM 680 C C . PHE A 1 84 ? -5.833 4.646 -4.854 1.00 92.06 84 PHE A C 1
ATOM 682 O O . PHE A 1 84 ? -6.502 4.871 -3.850 1.00 92.06 84 PHE A O 1
ATOM 689 N N . LEU A 1 85 ? -6.273 3.885 -5.860 1.00 93.31 85 LEU A N 1
ATOM 690 C CA . LEU A 1 85 ? -7.588 3.249 -5.831 1.00 93.31 85 LEU A CA 1
ATOM 691 C C . LEU A 1 85 ? -7.730 2.335 -4.606 1.00 93.31 85 LEU A C 1
ATOM 693 O O . LEU A 1 85 ? -8.682 2.474 -3.836 1.00 93.31 85 LEU A O 1
ATOM 697 N N . PHE A 1 86 ? -6.760 1.445 -4.387 1.00 91.81 86 PHE A N 1
ATOM 698 C CA . PHE A 1 86 ? -6.758 0.563 -3.224 1.00 91.81 86 PHE A CA 1
ATOM 699 C C . PHE A 1 86 ? -6.620 1.335 -1.907 1.00 91.81 86 PHE A C 1
ATOM 701 O O . PHE A 1 86 ? -7.317 1.016 -0.946 1.00 91.81 86 PHE A O 1
ATOM 708 N N . LEU A 1 87 ? -5.792 2.384 -1.866 1.00 92.00 87 LEU A N 1
ATOM 709 C CA . LEU A 1 87 ? -5.641 3.229 -0.682 1.00 92.00 87 LEU A CA 1
ATOM 710 C C . LEU A 1 87 ? -6.956 3.922 -0.313 1.00 92.00 87 LEU A C 1
ATOM 712 O O . LEU A 1 87 ? -7.327 3.944 0.858 1.00 92.00 87 LEU A O 1
ATOM 716 N N . THR A 1 88 ? -7.678 4.484 -1.286 1.00 93.31 88 THR A N 1
ATOM 717 C CA . THR A 1 88 ? -8.970 5.135 -1.044 1.00 93.31 88 THR A CA 1
ATOM 718 C C . THR A 1 88 ? -10.000 4.131 -0.536 1.00 93.31 88 THR A C 1
ATOM 720 O O . THR A 1 88 ? -10.669 4.402 0.462 1.00 93.31 88 THR A O 1
ATOM 723 N N . LEU A 1 89 ? -10.099 2.957 -1.165 1.00 92.75 89 LEU A N 1
ATOM 724 C CA . LEU A 1 89 ? -10.999 1.894 -0.713 1.00 92.75 89 LEU A CA 1
ATOM 725 C C . LEU A 1 89 ? -10.684 1.479 0.728 1.00 92.75 89 LEU A C 1
ATOM 727 O O . LEU A 1 89 ? -11.563 1.502 1.585 1.00 92.75 89 LEU A O 1
ATOM 731 N N . GLU A 1 90 ? -9.423 1.193 1.031 1.00 91.12 90 GLU A N 1
ATOM 732 C CA . GLU A 1 90 ? -9.002 0.812 2.376 1.00 91.12 90 GLU A CA 1
ATOM 733 C C . GLU A 1 90 ? -9.260 1.928 3.398 1.00 91.12 90 GLU A C 1
ATOM 735 O O 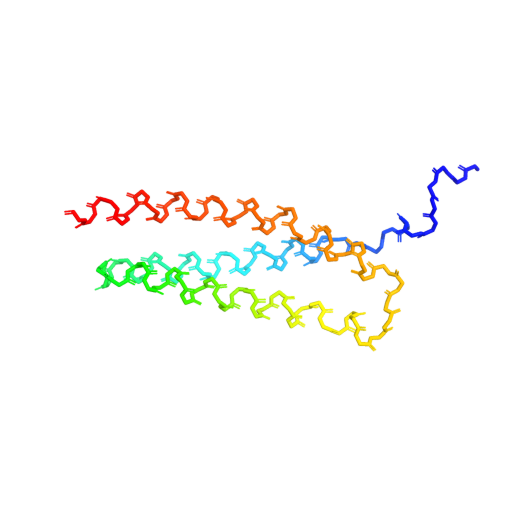. GLU A 1 90 ? -9.839 1.674 4.453 1.00 91.12 90 GLU A O 1
ATOM 740 N N . THR A 1 91 ? -8.921 3.177 3.068 1.00 93.25 91 THR A N 1
ATOM 741 C CA . THR A 1 91 ? -9.157 4.336 3.943 1.00 93.25 91 THR A CA 1
ATOM 742 C C . THR A 1 91 ? -10.641 4.484 4.264 1.00 93.25 91 THR A C 1
ATOM 744 O O . THR A 1 91 ? -10.998 4.678 5.422 1.00 93.25 91 THR A O 1
ATOM 747 N N . THR A 1 92 ? -11.527 4.364 3.269 1.00 93.31 92 THR A N 1
ATOM 748 C CA . THR A 1 92 ? -12.978 4.476 3.499 1.00 93.31 92 THR A CA 1
ATOM 749 C C . THR A 1 92 ? -13.517 3.339 4.370 1.00 93.31 92 THR A C 1
ATOM 751 O O . THR A 1 92 ? -14.311 3.595 5.280 1.00 93.31 92 THR A O 1
ATOM 754 N N . LEU A 1 93 ? -13.054 2.102 4.156 1.00 91.38 93 LEU A N 1
ATOM 755 C CA . LEU A 1 93 ? -13.433 0.941 4.965 1.00 91.38 93 LEU A CA 1
ATOM 756 C C . LEU A 1 93 ? -12.972 1.089 6.418 1.00 91.38 93 LEU A C 1
ATOM 758 O O . LEU A 1 93 ? -13.775 0.926 7.340 1.00 91.38 93 LEU A O 1
ATOM 762 N N . ILE A 1 94 ? -11.704 1.445 6.628 1.00 90.88 94 ILE A N 1
ATOM 763 C CA . ILE A 1 94 ? -11.121 1.610 7.961 1.00 90.88 94 ILE A CA 1
ATOM 764 C C . ILE A 1 94 ? -11.730 2.808 8.679 1.00 90.88 94 ILE A C 1
ATOM 766 O O . ILE A 1 94 ? -12.096 2.689 9.844 1.00 90.88 94 ILE A O 1
ATOM 770 N N . PHE A 1 95 ? -11.931 3.937 7.998 1.00 91.81 95 PHE A N 1
ATOM 771 C CA . PHE A 1 95 ? -12.588 5.102 8.588 1.00 91.81 95 PHE A CA 1
ATOM 772 C C . PHE A 1 95 ? -14.006 4.774 9.065 1.00 91.81 95 PHE A C 1
ATOM 774 O O . PHE A 1 95 ? -14.387 5.124 10.185 1.00 91.81 95 PHE A O 1
ATOM 781 N N . ARG A 1 96 ? -14.776 4.038 8.251 1.00 90.12 96 ARG A N 1
ATOM 782 C CA . ARG A 1 96 ? -16.105 3.555 8.643 1.00 90.12 96 ARG A CA 1
ATOM 783 C C . ARG A 1 96 ? -16.034 2.648 9.872 1.00 90.12 96 ARG A C 1
ATOM 785 O O . ARG A 1 96 ? -16.918 2.716 10.720 1.00 90.12 96 ARG A O 1
ATOM 792 N N . ARG A 1 97 ? -14.993 1.820 9.977 1.00 87.06 97 ARG A N 1
ATOM 793 C CA . ARG A 1 97 ? -14.803 0.883 11.088 1.00 87.06 97 ARG A CA 1
ATOM 794 C C . ARG A 1 97 ? -14.372 1.570 12.381 1.00 87.06 97 ARG A C 1
ATOM 796 O O . ARG A 1 97 ? -14.977 1.318 13.416 1.00 87.06 97 ARG A O 1
ATOM 803 N N . ILE A 1 98 ? -13.419 2.498 12.319 1.00 87.44 98 ILE A N 1
ATOM 804 C CA . ILE A 1 98 ? -12.988 3.307 13.470 1.00 87.44 98 ILE A CA 1
ATOM 805 C C . ILE A 1 98 ? -14.177 4.086 14.037 1.00 87.44 98 ILE A C 1
ATOM 807 O O . ILE A 1 98 ? -14.409 4.046 15.240 1.00 87.44 98 ILE A O 1
ATOM 811 N N . ARG A 1 99 ? -14.985 4.718 13.174 1.00 86.56 99 ARG A N 1
ATOM 812 C CA . ARG A 1 99 ? -16.200 5.429 13.601 1.00 86.56 99 ARG A CA 1
ATOM 813 C C . ARG A 1 99 ? -17.211 4.524 14.311 1.00 86.56 99 ARG A C 1
ATOM 815 O O . ARG A 1 99 ? -17.958 5.016 15.133 1.00 86.56 99 ARG A O 1
ATOM 822 N N . SER A 1 100 ? -17.277 3.235 13.979 1.00 79.31 100 SER A N 1
ATOM 823 C CA . SER A 1 100 ? -18.208 2.310 14.645 1.00 79.31 100 SER A CA 1
ATOM 824 C C . SER A 1 100 ? -17.745 1.835 16.027 1.00 79.31 100 SER A C 1
ATOM 826 O O . SER A 1 100 ? -18.538 1.246 16.752 1.00 79.31 100 SER A O 1
ATOM 828 N N . VAL A 1 101 ? -16.468 2.038 16.363 1.00 73.38 101 VAL A N 1
ATOM 829 C CA . VAL A 1 101 ? -15.850 1.597 17.625 1.00 73.38 101 VAL A CA 1
ATOM 830 C C . VAL A 1 101 ? -15.800 2.725 18.667 1.00 73.38 101 VAL A C 1
ATOM 832 O O . VAL A 1 101 ? -15.756 2.430 19.860 1.00 73.38 101 VAL A O 1
ATOM 835 N N . VAL A 1 102 ? -15.787 3.988 18.222 1.00 57.25 102 VAL A N 1
ATOM 836 C CA . VAL A 1 102 ? -15.831 5.208 19.056 1.00 57.25 102 VAL A CA 1
ATOM 837 C C . VAL A 1 102 ? -17.275 5.627 19.291 1.00 57.25 102 VAL A C 1
ATOM 839 O O . VAL A 1 102 ? -17.597 5.950 20.453 1.00 57.25 102 VAL A O 1
#

Radius of gyration: 17.04 Å; chains: 1; bounding box: 38×16×59 Å

Secondary structure (DSSP, 8-state):
---S-GGGS----HHHHHHHHHHHHHHHHHHHHHHHH-GGGHHHHHHHHHHHHHHHHHHHHHHHHHTT-TTHHHHHHHHHHHHHHHHHHHHHHHHHHHHHH-

Sequence (102 aa):
MDLFPEAWQMKPLWPTYAFLVILYEVVFVFLVWLERKHPQQLGFGFLGGGVVKMMAVVIYLLPGLLNDAPDIKARVVHTMIPYFLFLTLETTLIFRRIRSVV

pLDDT: mean 86.31, std 11.81, range [48.09, 95.44]

Foldseek 3Di:
DPPDDPLPVDDDLVVLVVQLVVLLVVLVVVLVVCCVPPVVCSVVSLVVSVVVSVVSNCVVLVVCVVVVPVNSVVSVVVNVVVNVVSNVVVCVVSVVSNVVVD